Protein AF-A0A6I4TZA6-F1 (afdb_monomer)

Foldseek 3Di:
DPPPVVVVVVLVVLLVLLLVLLLCPPVDDPVSLVVNVCCVPPPDDPVSVVVQCPDPSNVVSVVVSCVVPVVVVDPVCVVVVVVVVVVVVVVVVVVVVVVD

Structure (mmCIF, N/CA/C/O backbone):
data_AF-A0A6I4TZA6-F1
#
_entry.id   AF-A0A6I4TZA6-F1
#
loop_
_atom_site.group_PDB
_atom_site.id
_atom_site.type_symbol
_atom_site.label_atom_id
_atom_site.label_alt_id
_atom_site.label_comp_id
_atom_site.label_asym_id
_atom_site.label_entity_id
_atom_site.label_seq_id
_atom_site.pdbx_PDB_ins_code
_atom_site.Cartn_x
_atom_site.Cartn_y
_atom_site.Cartn_z
_atom_site.occupancy
_atom_site.B_iso_or_equiv
_atom_site.auth_seq_id
_atom_site.auth_comp_id
_atom_site.auth_asym_id
_atom_site.auth_atom_id
_atom_site.pdbx_PDB_model_num
ATOM 1 N N . MET A 1 1 ? 20.531 19.032 14.538 1.00 41.00 1 MET A N 1
ATOM 2 C CA . MET A 1 1 ? 20.465 18.078 13.409 1.00 41.00 1 MET A CA 1
ATOM 3 C C . MET A 1 1 ? 19.693 16.836 13.869 1.00 41.00 1 MET A C 1
ATOM 5 O O . MET A 1 1 ? 20.323 15.921 14.368 1.00 41.00 1 MET A O 1
ATOM 9 N N . THR A 1 2 ? 18.352 16.822 13.801 1.00 47.59 2 THR A N 1
ATOM 10 C CA . THR A 1 2 ? 17.519 15.673 14.260 1.00 47.59 2 THR A CA 1
ATOM 11 C C . THR A 1 2 ? 16.223 15.448 13.455 1.00 47.59 2 THR A C 1
ATOM 13 O O . THR A 1 2 ? 15.463 14.548 13.781 1.00 47.59 2 THR A O 1
ATOM 16 N N . ASN A 1 3 ? 15.945 16.214 12.391 1.00 57.50 3 ASN A N 1
ATOM 17 C CA . ASN A 1 3 ? 14.623 16.178 11.737 1.00 57.50 3 ASN A CA 1
ATOM 18 C C . ASN A 1 3 ? 14.390 14.988 10.785 1.00 57.50 3 ASN A C 1
ATOM 20 O O . ASN A 1 3 ? 13.249 14.700 10.440 1.00 57.50 3 ASN A O 1
ATOM 24 N N . THR A 1 4 ? 15.445 14.309 10.334 1.00 58.47 4 THR A N 1
ATOM 25 C CA . THR A 1 4 ? 15.345 13.218 9.349 1.00 58.47 4 THR A CA 1
ATOM 26 C C . THR A 1 4 ? 14.983 11.868 9.965 1.00 58.47 4 THR A C 1
ATOM 28 O O . THR A 1 4 ? 14.275 11.100 9.323 1.00 58.47 4 THR A O 1
ATOM 31 N N . ALA A 1 5 ? 15.405 11.593 11.205 1.00 60.75 5 ALA A N 1
ATOM 32 C CA . ALA A 1 5 ? 15.043 10.358 11.910 1.00 60.75 5 ALA A CA 1
ATOM 33 C C . ALA A 1 5 ? 13.537 10.322 12.230 1.00 60.75 5 ALA A C 1
ATOM 35 O O . ALA A 1 5 ? 12.850 9.365 11.890 1.00 60.75 5 ALA A O 1
ATOM 36 N N . THR A 1 6 ? 12.993 11.432 12.739 1.00 69.75 6 THR A N 1
ATOM 37 C CA . THR A 1 6 ? 11.580 11.542 13.131 1.00 69.75 6 THR A CA 1
ATOM 38 C C . THR A 1 6 ? 10.606 11.284 11.978 1.00 69.75 6 THR A C 1
ATOM 40 O O . THR A 1 6 ? 9.568 10.664 12.183 1.00 69.75 6 THR A O 1
ATOM 43 N N . GLY A 1 7 ? 10.923 11.740 10.761 1.00 70.56 7 GLY A N 1
ATOM 44 C CA . GLY A 1 7 ? 10.044 11.558 9.601 1.00 70.56 7 GLY A CA 1
ATOM 45 C C . GLY A 1 7 ? 9.986 10.110 9.104 1.00 70.56 7 GLY A C 1
ATOM 46 O O . GLY A 1 7 ? 8.906 9.608 8.794 1.00 70.56 7 GLY A O 1
ATOM 47 N N . ALA A 1 8 ? 11.131 9.422 9.065 1.00 72.31 8 ALA A N 1
ATOM 48 C CA . ALA A 1 8 ? 11.194 8.012 8.679 1.00 72.31 8 ALA A CA 1
ATOM 49 C C . ALA A 1 8 ? 10.501 7.112 9.715 1.00 72.31 8 ALA A C 1
ATOM 51 O O . ALA A 1 8 ? 9.754 6.204 9.345 1.00 72.31 8 ALA A O 1
ATOM 52 N N . ASP A 1 9 ? 10.676 7.418 11.003 1.00 80.44 9 ASP A N 1
ATOM 53 C CA . ASP A 1 9 ? 10.014 6.699 12.091 1.00 80.44 9 ASP A CA 1
ATOM 54 C C . ASP A 1 9 ? 8.490 6.878 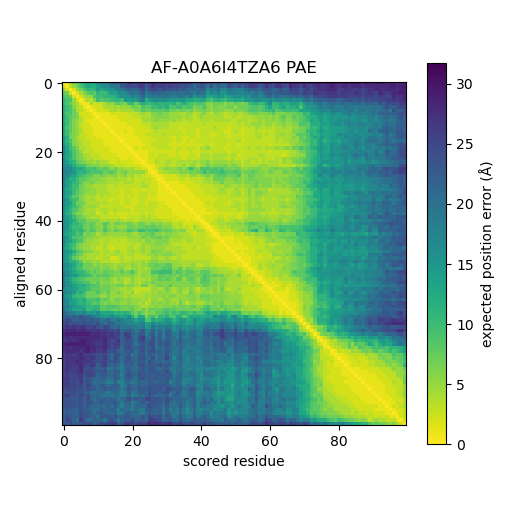12.036 1.00 80.44 9 ASP A C 1
ATOM 56 O O . ASP A 1 9 ? 7.745 5.910 12.182 1.00 80.44 9 ASP A O 1
ATOM 60 N N . GLN A 1 10 ? 8.003 8.088 11.746 1.00 82.00 10 GLN A N 1
ATOM 61 C CA . GLN A 1 10 ? 6.569 8.352 11.576 1.00 82.00 10 GLN A CA 1
ATOM 62 C C . GLN A 1 10 ? 5.963 7.587 10.394 1.00 82.00 10 GLN A C 1
ATOM 64 O O . GLN A 1 10 ? 4.879 7.017 10.530 1.00 82.00 10 GLN A O 1
ATOM 69 N N . ALA A 1 11 ? 6.660 7.532 9.255 1.00 78.25 11 ALA A N 1
ATOM 70 C CA . ALA A 1 11 ? 6.214 6.766 8.093 1.00 78.25 11 ALA A CA 1
ATOM 71 C C . ALA A 1 11 ? 6.129 5.261 8.404 1.00 78.25 11 ALA A C 1
ATOM 73 O O . ALA A 1 11 ? 5.137 4.612 8.066 1.00 78.25 11 ALA A O 1
ATOM 74 N N . LEU A 1 12 ? 7.119 4.721 9.125 1.00 83.44 12 LEU A N 1
ATOM 75 C CA . LEU A 1 12 ? 7.122 3.326 9.563 1.00 83.44 12 LEU A CA 1
ATOM 76 C C . LEU A 1 12 ? 5.959 3.022 10.517 1.00 83.44 12 LEU A C 1
ATOM 78 O O . LEU A 1 12 ? 5.246 2.041 10.315 1.00 83.44 12 LEU A O 1
ATOM 82 N N . GLN A 1 13 ? 5.733 3.867 11.527 1.00 85.81 13 GLN A N 1
ATOM 83 C CA . GLN A 1 13 ? 4.611 3.704 12.460 1.00 85.81 13 GLN A CA 1
ATOM 84 C C . GLN A 1 13 ? 3.266 3.740 11.732 1.00 85.81 13 GLN A C 1
ATOM 86 O O . GLN A 1 13 ? 2.386 2.919 11.998 1.00 85.81 13 GLN A O 1
ATOM 91 N N . ARG A 1 14 ? 3.121 4.650 10.762 1.00 85.38 14 ARG A N 1
ATOM 92 C CA . ARG A 1 14 ? 1.905 4.751 9.956 1.00 85.38 14 ARG A CA 1
ATOM 93 C C . ARG A 1 14 ? 1.674 3.495 9.115 1.00 85.38 14 ARG A C 1
ATOM 95 O O . ARG A 1 14 ? 0.550 3.003 9.062 1.00 85.38 14 ARG A O 1
ATOM 102 N N . ARG A 1 15 ? 2.732 2.943 8.515 1.00 84.44 15 ARG A N 1
ATOM 103 C CA . ARG A 1 15 ? 2.663 1.688 7.757 1.00 84.44 15 ARG A CA 1
ATOM 104 C C . ARG A 1 15 ? 2.247 0.511 8.640 1.00 84.44 15 ARG A C 1
ATOM 106 O O . ARG A 1 15 ? 1.326 -0.211 8.280 1.00 84.44 15 ARG A O 1
ATOM 113 N N . LEU A 1 16 ? 2.859 0.356 9.815 1.00 87.38 16 LEU A N 1
ATOM 114 C CA . LEU A 1 16 ? 2.521 -0.715 10.763 1.00 87.38 16 LEU A CA 1
ATOM 115 C C . LEU A 1 16 ? 1.062 -0.633 11.236 1.00 87.38 16 LEU A C 1
ATOM 117 O O . LEU A 1 16 ? 0.393 -1.657 11.359 1.00 87.38 16 LEU A O 1
ATOM 121 N N . GLN A 1 17 ? 0.545 0.580 11.449 1.00 85.62 17 GLN A N 1
ATOM 122 C CA . GLN A 1 17 ? -0.862 0.796 11.789 1.00 85.62 17 GLN A CA 1
ATOM 123 C C . GLN A 1 17 ? -1.795 0.310 10.669 1.00 85.62 17 GLN A C 1
ATOM 125 O O . GLN A 1 17 ? -2.787 -0.368 10.932 1.00 85.62 17 GLN A O 1
ATOM 130 N N . VAL A 1 18 ? -1.456 0.616 9.417 1.00 85.25 18 VAL A N 1
ATOM 131 C CA . VAL A 1 18 ? -2.210 0.188 8.229 1.00 85.25 18 VAL A CA 1
ATOM 132 C C . VAL A 1 18 ? -2.135 -1.324 8.028 1.00 85.25 18 VAL A C 1
ATOM 134 O O . VAL A 1 18 ? -3.155 -1.948 7.754 1.00 85.25 18 VAL A O 1
ATOM 137 N N . GLU A 1 19 ? -0.963 -1.933 8.212 1.00 84.94 19 GLU A N 1
ATOM 138 C CA . GLU A 1 19 ? -0.789 -3.391 8.168 1.00 84.94 19 GLU A CA 1
ATOM 139 C C . GLU A 1 19 ? -1.642 -4.091 9.239 1.00 84.94 19 GLU A C 1
ATOM 141 O O . GLU A 1 19 ? -2.284 -5.102 8.954 1.00 84.94 19 GLU A O 1
ATOM 146 N N . GLY A 1 20 ? -1.724 -3.515 10.444 1.00 85.88 20 GLY A N 1
ATOM 147 C CA . GLY A 1 20 ? -2.594 -3.990 11.520 1.00 85.88 20 GLY A CA 1
ATOM 148 C C . GLY A 1 20 ? -4.078 -3.969 11.147 1.00 85.88 20 GLY A C 1
ATOM 149 O O . GLY A 1 20 ? -4.775 -4.960 11.370 1.00 85.88 20 GLY A O 1
ATOM 150 N N . LEU A 1 21 ? -4.550 -2.884 10.525 1.00 87.00 21 LEU A N 1
ATOM 151 C CA . LEU A 1 21 ? -5.927 -2.778 10.027 1.00 87.00 21 LEU A CA 1
ATOM 152 C C . LEU A 1 21 ? -6.197 -3.761 8.879 1.00 87.00 21 LEU A C 1
ATOM 154 O O . LEU A 1 21 ? -7.236 -4.416 8.854 1.00 87.00 21 LEU A O 1
ATOM 158 N N . LEU A 1 22 ? -5.246 -3.920 7.956 1.00 81.94 22 LEU A N 1
ATOM 159 C CA . LEU A 1 22 ? -5.360 -4.874 6.851 1.00 81.94 22 LEU A CA 1
ATOM 160 C C . LEU A 1 22 ? -5.404 -6.321 7.338 1.00 81.94 22 LEU A C 1
ATOM 162 O O . LEU A 1 22 ? -6.177 -7.106 6.806 1.00 81.94 22 LEU A O 1
ATOM 166 N N . SER A 1 23 ? -4.633 -6.680 8.365 1.00 83.62 23 SER A N 1
ATOM 167 C CA . SER A 1 23 ? -4.655 -8.042 8.916 1.00 83.62 23 SER A CA 1
ATOM 168 C C . SER A 1 23 ? -6.007 -8.444 9.521 1.00 83.62 23 SER A C 1
ATOM 170 O O . SER A 1 23 ? -6.319 -9.630 9.601 1.00 83.62 23 SER A O 1
ATOM 172 N N . GLN A 1 24 ? -6.815 -7.458 9.920 1.00 83.31 24 GLN A N 1
ATOM 173 C CA . GLN A 1 24 ? -8.140 -7.652 10.511 1.00 83.31 24 GLN A CA 1
ATOM 174 C C . GLN A 1 24 ? -9.270 -7.479 9.491 1.00 83.31 24 GLN A C 1
ATOM 176 O O . GLN A 1 24 ? -10.417 -7.806 9.784 1.00 83.31 24 GLN A O 1
ATOM 181 N N . TYR A 1 25 ? -8.970 -6.996 8.284 1.00 73.06 25 TYR A N 1
ATOM 182 C CA . TYR A 1 25 ? -9.946 -6.857 7.210 1.00 73.06 25 TYR A CA 1
ATOM 183 C C . TYR A 1 25 ? -10.520 -8.232 6.805 1.00 73.06 25 TYR A C 1
ATOM 185 O O . TYR A 1 25 ? -9.751 -9.189 6.696 1.00 73.06 25 TYR A O 1
ATOM 193 N N . PRO A 1 26 ? -11.840 -8.366 6.556 1.00 71.44 26 PRO A N 1
ATOM 194 C CA . PRO A 1 26 ? -12.865 -7.317 6.494 1.00 71.44 26 PRO A CA 1
ATOM 195 C C . PRO A 1 26 ? -13.538 -6.990 7.838 1.00 71.44 26 PRO A C 1
ATOM 197 O O . PRO A 1 26 ? -14.477 -6.201 7.868 1.00 71.44 26 PRO A O 1
ATOM 200 N N . ALA A 1 27 ? -13.090 -7.570 8.952 1.00 81.69 27 ALA A N 1
ATOM 201 C CA . ALA A 1 27 ? -13.662 -7.364 10.283 1.00 81.69 27 ALA A CA 1
ATOM 202 C C . ALA A 1 27 ? -13.190 -6.050 10.945 1.00 81.69 27 ALA A C 1
ATOM 204 O O . ALA A 1 27 ? -12.823 -6.038 12.118 1.00 81.69 27 ALA A O 1
ATOM 205 N N . ILE A 1 28 ? -13.205 -4.946 10.192 1.00 82.81 28 ILE A N 1
ATOM 206 C CA . ILE A 1 28 ? -12.877 -3.592 10.664 1.00 82.81 28 ILE A CA 1
ATOM 207 C C . ILE A 1 28 ? -14.065 -2.644 10.450 1.00 82.81 28 ILE A C 1
ATOM 209 O O . ILE A 1 28 ? -14.933 -2.889 9.611 1.00 82.81 28 ILE A O 1
ATOM 213 N N . SER A 1 29 ? -14.113 -1.552 11.209 1.00 83.50 29 SER A N 1
ATOM 214 C CA . SER A 1 29 ? -15.169 -0.538 11.119 1.00 83.50 29 SER A CA 1
ATOM 215 C C . SER A 1 29 ? -15.126 0.268 9.811 1.00 83.50 29 SER A C 1
ATOM 217 O O . SER A 1 29 ? -14.141 0.272 9.059 1.00 83.50 29 SER A O 1
ATOM 219 N N . ALA A 1 30 ? -16.215 0.989 9.531 1.00 74.44 30 ALA A N 1
ATOM 220 C CA . ALA A 1 30 ? -16.301 1.873 8.371 1.00 74.44 30 ALA A CA 1
ATOM 221 C C . ALA A 1 30 ? -15.294 3.033 8.471 1.00 74.44 30 ALA A C 1
ATOM 223 O O . ALA A 1 30 ? -14.676 3.398 7.471 1.00 74.44 30 ALA A O 1
ATOM 224 N N . GLU A 1 31 ? -15.076 3.562 9.677 1.00 80.25 31 GLU A N 1
ATOM 225 C CA . GLU A 1 31 ? -14.077 4.593 9.955 1.00 80.25 31 GLU A CA 1
ATOM 226 C C . GLU A 1 31 ? -12.651 4.096 9.674 1.00 80.25 31 GLU A C 1
ATOM 228 O O . GLU A 1 31 ? -11.857 4.804 9.056 1.00 80.25 31 GLU A O 1
ATOM 233 N N . GLU A 1 32 ? -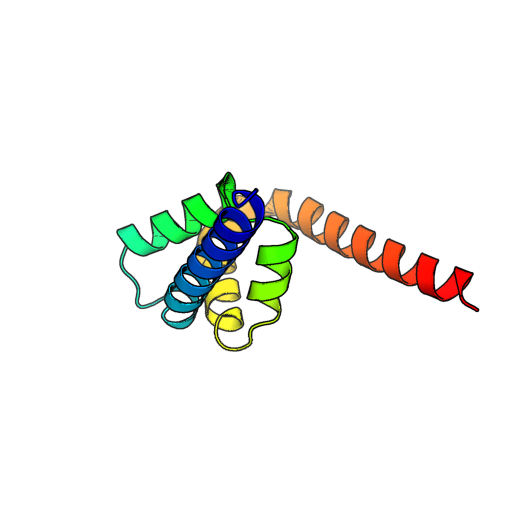12.315 2.870 10.077 1.00 82.06 32 GLU A N 1
ATOM 234 C CA . GLU A 1 32 ? -11.005 2.256 9.806 1.00 82.06 32 GLU A CA 1
ATOM 235 C C . GLU A 1 32 ? -10.811 1.947 8.317 1.00 82.06 32 GLU A C 1
ATOM 237 O O . GLU A 1 32 ? -9.724 2.130 7.765 1.00 82.06 32 GLU A O 1
ATOM 242 N N . THR A 1 33 ? -11.886 1.556 7.634 1.00 80.62 33 THR A N 1
ATOM 243 C CA . THR A 1 33 ? -11.884 1.364 6.180 1.00 80.62 33 THR A CA 1
ATOM 244 C C . THR A 1 33 ? -11.612 2.683 5.446 1.00 80.62 33 THR A C 1
ATOM 246 O O . THR A 1 33 ? -10.866 2.708 4.463 1.00 80.62 33 THR A O 1
ATOM 249 N N . ASP A 1 34 ? -12.166 3.804 5.919 1.00 79.25 34 ASP A N 1
ATOM 250 C CA . ASP A 1 34 ? -11.896 5.116 5.324 1.00 79.25 34 ASP A CA 1
ATOM 251 C C . ASP A 1 34 ? -10.471 5.608 5.620 1.00 79.25 34 ASP A C 1
ATOM 253 O O . ASP A 1 34 ? -9.820 6.196 4.754 1.00 79.25 34 ASP A O 1
ATOM 257 N N . GLN A 1 35 ? -9.916 5.267 6.787 1.00 81.81 35 GLN A N 1
ATOM 258 C CA . GLN A 1 35 ? -8.499 5.507 7.082 1.00 81.81 35 GLN A CA 1
ATOM 259 C C . GLN A 1 35 ? -7.574 4.757 6.117 1.00 81.81 35 GLN A C 1
ATOM 261 O O . GLN A 1 35 ? -6.627 5.357 5.604 1.00 81.81 35 GLN A O 1
ATOM 266 N N . LEU A 1 36 ? -7.866 3.486 5.811 1.00 80.69 36 LEU A N 1
ATOM 267 C CA . LEU A 1 36 ? -7.135 2.730 4.787 1.00 80.69 36 LEU A CA 1
ATOM 268 C C . LEU A 1 36 ? -7.225 3.421 3.420 1.00 80.69 36 LEU A C 1
ATOM 270 O O . LEU A 1 36 ? -6.212 3.594 2.739 1.00 80.69 36 LEU A O 1
ATOM 274 N N . ARG A 1 37 ? -8.421 3.882 3.029 1.00 80.12 37 ARG A N 1
ATOM 275 C CA . ARG A 1 37 ? -8.636 4.605 1.766 1.00 80.12 37 ARG A CA 1
ATOM 276 C C . ARG A 1 37 ? -7.810 5.889 1.691 1.00 80.12 37 ARG A C 1
ATOM 278 O O . ARG A 1 37 ? -7.175 6.146 0.667 1.00 80.12 37 ARG A O 1
ATOM 285 N N . ILE A 1 38 ? -7.835 6.708 2.741 1.00 81.12 38 ILE A N 1
ATOM 286 C CA . ILE A 1 38 ? -7.082 7.967 2.801 1.00 81.12 38 ILE A CA 1
ATOM 287 C C . ILE A 1 38 ? -5.585 7.680 2.722 1.00 81.12 38 ILE A C 1
ATOM 289 O O . ILE A 1 38 ? -4.898 8.315 1.919 1.00 81.12 38 ILE A O 1
ATOM 293 N N . TYR A 1 39 ? -5.109 6.684 3.472 1.00 80.62 39 TYR A N 1
ATOM 294 C CA . TYR A 1 39 ? -3.708 6.293 3.470 1.00 80.62 39 TYR A CA 1
ATOM 295 C C . TYR A 1 39 ? -3.241 5.892 2.068 1.00 80.62 39 TYR A C 1
ATOM 297 O O . TYR A 1 39 ? -2.333 6.518 1.525 1.00 80.62 39 TYR A O 1
ATOM 305 N N . PHE A 1 40 ? -3.919 4.941 1.418 1.00 75.56 40 PHE A N 1
ATOM 306 C CA . PHE A 1 40 ? -3.543 4.491 0.074 1.00 75.56 40 PHE A CA 1
ATOM 307 C C . PHE A 1 40 ? -3.662 5.576 -1.004 1.00 75.56 40 PHE A C 1
ATOM 309 O O . PHE A 1 40 ? -2.974 5.501 -2.019 1.00 75.56 40 PHE A O 1
ATOM 316 N N . ARG A 1 41 ? -4.518 6.585 -0.806 1.00 76.75 41 ARG A N 1
ATOM 317 C CA . ARG A 1 41 ? -4.729 7.660 -1.785 1.00 76.75 41 ARG A CA 1
ATOM 318 C C . ARG A 1 41 ? -3.785 8.850 -1.611 1.00 76.75 41 ARG A C 1
ATOM 320 O O . ARG A 1 41 ? -3.488 9.516 -2.600 1.00 76.75 41 ARG A O 1
ATOM 327 N N . LYS A 1 42 ? -3.407 9.191 -0.378 1.00 74.31 42 LYS A N 1
ATOM 328 C CA . LYS A 1 42 ? -2.727 10.460 -0.062 1.00 74.31 42 LYS A CA 1
ATOM 329 C C . LYS A 1 42 ? -1.386 10.306 0.649 1.00 74.31 42 LYS A C 1
ATOM 331 O O . LYS A 1 42 ? -0.580 11.225 0.558 1.00 74.31 42 LYS A O 1
ATOM 336 N N . GLU A 1 43 ? -1.163 9.208 1.364 1.00 72.88 43 GLU A N 1
ATOM 337 C CA . GLU A 1 43 ? -0.019 9.063 2.278 1.00 72.88 43 GLU A CA 1
ATOM 338 C C . GLU A 1 43 ? 0.935 7.935 1.865 1.00 72.88 43 GLU A C 1
ATOM 340 O O . GLU A 1 43 ? 2.130 8.020 2.136 1.00 72.88 43 GLU A O 1
ATOM 345 N N . ALA A 1 44 ? 0.434 6.888 1.206 1.00 74.56 44 ALA A N 1
ATOM 346 C CA . ALA A 1 44 ? 1.220 5.712 0.867 1.00 74.56 44 ALA A CA 1
ATOM 347 C C . ALA A 1 44 ? 2.235 6.012 -0.242 1.00 74.56 44 ALA A C 1
ATOM 349 O O . ALA A 1 44 ? 1.872 6.361 -1.370 1.00 74.56 44 ALA A O 1
ATOM 350 N N . SER A 1 45 ? 3.518 5.813 0.061 1.00 71.00 45 SER A N 1
ATOM 351 C CA . SER A 1 45 ? 4.561 5.807 -0.961 1.00 71.00 45 SER A CA 1
ATOM 352 C C . SER A 1 45 ? 4.584 4.468 -1.709 1.00 71.00 45 SER A C 1
ATOM 354 O O . SER A 1 45 ? 4.144 3.437 -1.196 1.00 71.00 45 SER A O 1
ATOM 356 N N . ALA A 1 46 ? 5.156 4.446 -2.918 1.00 71.75 46 ALA A N 1
ATOM 357 C CA . ALA A 1 46 ? 5.345 3.202 -3.674 1.00 71.75 46 ALA A CA 1
ATOM 358 C C . ALA A 1 46 ? 6.160 2.153 -2.888 1.00 71.75 46 ALA A C 1
ATOM 360 O O . ALA A 1 46 ? 5.915 0.953 -3.014 1.00 71.75 46 ALA A O 1
ATOM 361 N N . LEU A 1 47 ? 7.091 2.609 -2.043 1.00 73.44 47 LEU A N 1
ATOM 362 C CA . LEU A 1 47 ? 7.879 1.752 -1.162 1.00 73.44 47 LEU A CA 1
ATOM 363 C C . LEU A 1 47 ? 7.018 1.137 -0.049 1.00 73.44 47 LEU A C 1
ATOM 365 O O . LEU A 1 47 ? 7.133 -0.056 0.222 1.00 73.44 47 LEU A O 1
ATOM 369 N N . ASP A 1 48 ? 6.131 1.915 0.570 1.00 75.25 48 ASP A N 1
ATOM 370 C CA . ASP A 1 48 ? 5.224 1.406 1.606 1.00 75.25 48 ASP A CA 1
ATOM 371 C C . ASP A 1 48 ? 4.248 0.380 1.041 1.00 75.25 48 ASP A C 1
ATOM 373 O O . ASP A 1 48 ? 4.035 -0.660 1.656 1.00 75.25 48 ASP A O 1
ATOM 377 N N . ILE A 1 49 ? 3.730 0.618 -0.166 1.00 74.25 49 ILE A N 1
ATOM 378 C CA . ILE A 1 49 ? 2.867 -0.338 -0.870 1.00 74.25 49 ILE A CA 1
ATOM 379 C C . ILE A 1 49 ? 3.620 -1.646 -1.142 1.00 74.25 49 ILE A C 1
ATOM 381 O O . ILE A 1 49 ? 3.069 -2.720 -0.913 1.00 74.25 49 ILE A O 1
ATOM 385 N N . GLY A 1 50 ? 4.878 -1.570 -1.588 1.00 73.81 50 GLY A N 1
ATOM 386 C CA . GLY A 1 50 ? 5.719 -2.751 -1.796 1.00 73.81 50 GLY A CA 1
ATOM 387 C C . GLY A 1 50 ? 5.968 -3.537 -0.505 1.00 73.81 50 GLY A C 1
ATOM 388 O O . GLY A 1 50 ? 5.874 -4.765 -0.501 1.00 73.81 50 GLY A O 1
ATOM 389 N N . ASN A 1 51 ? 6.212 -2.834 0.603 1.00 76.00 51 ASN A N 1
ATOM 390 C CA . ASN A 1 51 ? 6.412 -3.451 1.915 1.00 76.00 51 ASN A CA 1
ATOM 391 C C . ASN A 1 51 ? 5.129 -4.113 2.444 1.00 76.00 51 ASN A C 1
ATOM 393 O O . ASN A 1 51 ? 5.177 -5.259 2.882 1.00 76.00 51 ASN A O 1
ATOM 397 N N . ILE A 1 52 ? 3.977 -3.443 2.326 1.00 77.19 52 ILE A N 1
ATOM 398 C CA . ILE A 1 52 ? 2.666 -3.986 2.718 1.00 77.19 52 ILE A CA 1
ATOM 399 C C . ILE A 1 52 ? 2.314 -5.216 1.873 1.00 77.19 52 ILE A C 1
ATOM 401 O O . ILE A 1 52 ? 1.864 -6.225 2.408 1.00 77.19 52 ILE A O 1
ATOM 405 N N . ALA A 1 53 ? 2.543 -5.160 0.557 1.00 72.12 53 ALA A N 1
ATOM 406 C CA . ALA A 1 53 ? 2.264 -6.272 -0.351 1.00 72.12 53 ALA A CA 1
ATOM 407 C C . ALA A 1 53 ? 3.161 -7.495 -0.097 1.00 72.12 53 ALA A C 1
ATOM 409 O O . ALA A 1 53 ? 2.756 -8.617 -0.398 1.00 72.12 53 ALA A O 1
ATOM 410 N N . SER A 1 54 ? 4.357 -7.273 0.457 1.00 71.81 54 SER A N 1
ATOM 411 C CA . SER A 1 54 ? 5.300 -8.331 0.838 1.00 71.81 54 SER A CA 1
ATOM 412 C C . SER A 1 54 ? 5.006 -8.926 2.221 1.00 71.81 54 SER A C 1
ATOM 414 O O . SER A 1 54 ? 5.541 -9.981 2.550 1.00 71.81 54 SER A O 1
ATOM 416 N N . ASN A 1 55 ? 4.170 -8.276 3.040 1.00 76.38 55 ASN A N 1
ATOM 417 C CA . ASN A 1 55 ? 3.777 -8.783 4.351 1.00 76.38 55 ASN A CA 1
ATOM 418 C C . ASN A 1 55 ? 2.601 -9.768 4.217 1.00 76.38 55 ASN A C 1
ATOM 420 O O . ASN A 1 55 ? 1.462 -9.364 3.980 1.00 76.38 55 ASN A O 1
ATOM 424 N N . GLU A 1 56 ? 2.863 -11.059 4.438 1.00 73.69 56 GLU A N 1
ATOM 425 C CA . GLU A 1 56 ? 1.876 -12.146 4.328 1.00 73.69 56 GLU A CA 1
ATOM 426 C C . GLU A 1 56 ? 0.627 -11.941 5.208 1.00 73.69 56 GLU A C 1
ATOM 428 O O . GLU A 1 56 ? -0.480 -12.321 4.816 1.00 73.69 56 GLU A O 1
ATOM 433 N N . ALA A 1 57 ? 0.776 -11.306 6.379 1.00 73.81 57 ALA A N 1
ATOM 434 C CA . ALA A 1 57 ? -0.331 -11.050 7.303 1.00 73.81 57 ALA A CA 1
ATOM 435 C C . ALA A 1 57 ? -1.286 -9.960 6.790 1.00 73.81 57 ALA A C 1
ATOM 437 O O . ALA A 1 57 ? -2.494 -10.044 7.005 1.00 73.81 57 ALA A O 1
ATOM 438 N N . ALA A 1 58 ? -0.759 -8.961 6.076 1.00 74.25 58 ALA A N 1
ATOM 439 C CA . ALA A 1 58 ? -1.542 -7.879 5.480 1.00 74.25 58 ALA A CA 1
ATOM 440 C C . ALA A 1 58 ? -1.993 -8.200 4.043 1.00 74.25 58 ALA A C 1
ATOM 442 O O . ALA A 1 58 ? -2.960 -7.616 3.555 1.00 74.25 58 ALA A O 1
ATOM 443 N N . GLN A 1 59 ? -1.333 -9.146 3.367 1.00 72.62 59 GLN A N 1
ATOM 444 C CA . GLN A 1 59 ? -1.558 -9.478 1.959 1.00 72.62 59 GLN A CA 1
ATOM 445 C C . GLN A 1 59 ? -3.001 -9.915 1.670 1.00 72.62 59 GLN A C 1
ATOM 447 O O . GLN A 1 59 ? -3.593 -9.455 0.692 1.00 72.62 59 GLN A O 1
ATOM 452 N N . ARG A 1 60 ? -3.588 -10.779 2.513 1.00 72.81 60 ARG A N 1
ATOM 453 C CA . ARG A 1 60 ? -4.966 -11.271 2.315 1.00 72.81 60 ARG A CA 1
ATOM 454 C C . ARG A 1 60 ? -5.996 -10.149 2.433 1.00 72.81 60 ARG A C 1
ATOM 456 O O . ARG A 1 60 ? -6.832 -9.996 1.545 1.00 72.81 60 ARG A O 1
ATOM 463 N N . GLY A 1 61 ? -5.891 -9.336 3.483 1.00 71.44 61 GLY A N 1
ATOM 464 C CA . GLY A 1 61 ? -6.775 -8.192 3.686 1.00 71.44 61 GLY A CA 1
ATOM 465 C C . GLY A 1 61 ? -6.571 -7.096 2.646 1.00 71.44 61 GLY A C 1
ATOM 466 O O . GLY A 1 61 ?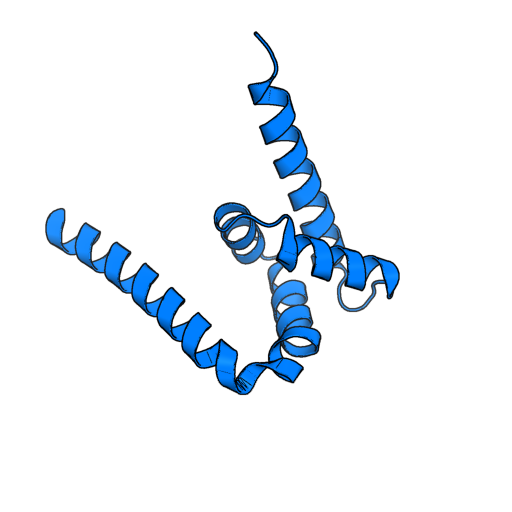 -7.538 -6.497 2.197 1.00 71.44 61 GLY A O 1
ATOM 467 N N . TYR A 1 62 ? -5.340 -6.890 2.167 1.00 69.69 62 TYR A N 1
ATOM 468 C CA . TYR A 1 62 ? -5.052 -5.982 1.056 1.00 69.69 62 TYR A CA 1
ATOM 469 C C . TYR A 1 62 ? -5.706 -6.438 -0.254 1.00 69.69 62 TYR A C 1
ATOM 471 O O . TYR A 1 62 ? -6.297 -5.620 -0.959 1.00 69.69 62 TYR A O 1
ATOM 479 N N . GLN A 1 63 ? -5.642 -7.732 -0.582 1.00 69.25 63 GLN A N 1
ATOM 480 C CA . GLN A 1 63 ? -6.298 -8.281 -1.773 1.00 69.25 63 GLN A CA 1
ATOM 481 C C . GLN A 1 63 ? -7.823 -8.162 -1.691 1.00 69.25 63 GLN A C 1
ATOM 483 O O . GLN A 1 63 ? -8.447 -7.753 -2.667 1.00 69.25 63 GLN A O 1
ATOM 488 N N . GLN A 1 64 ? -8.413 -8.454 -0.529 1.00 70.38 64 GLN A N 1
ATOM 489 C CA . GLN A 1 64 ? -9.854 -8.300 -0.309 1.00 70.38 64 GLN A CA 1
ATOM 490 C C . GLN A 1 64 ? -10.289 -6.832 -0.325 1.00 70.38 64 GLN A C 1
ATOM 492 O O . GLN A 1 64 ? -11.213 -6.486 -1.048 1.00 70.38 64 GLN A O 1
ATOM 497 N N . PHE A 1 65 ? -9.571 -5.938 0.359 1.00 70.12 65 PHE A N 1
ATOM 498 C CA . PHE A 1 65 ? -9.837 -4.498 0.322 1.00 70.12 65 PHE A CA 1
ATOM 499 C C . PHE A 1 65 ? -9.762 -3.949 -1.109 1.00 70.12 65 PHE A C 1
ATOM 501 O O . PHE A 1 65 ? -10.611 -3.158 -1.521 1.00 70.12 65 PHE A O 1
ATOM 508 N N . ARG A 1 66 ? -8.786 -4.405 -1.906 1.00 67.56 66 ARG A N 1
ATOM 509 C CA . ARG A 1 66 ? -8.717 -4.080 -3.336 1.00 67.56 66 ARG A CA 1
ATOM 510 C C . ARG A 1 66 ? -9.923 -4.607 -4.112 1.00 67.56 66 ARG A C 1
ATOM 512 O O . ARG A 1 66 ? -10.524 -3.835 -4.852 1.00 67.56 66 ARG A O 1
ATOM 519 N N . ALA A 1 67 ? -10.305 -5.864 -3.934 1.00 66.31 67 ALA A N 1
ATOM 520 C CA . ALA A 1 67 ? -11.467 -6.429 -4.620 1.00 66.31 67 ALA A CA 1
ATOM 521 C C . ALA A 1 67 ? -12.779 -5.711 -4.235 1.00 66.31 67 ALA A C 1
ATOM 523 O O . ALA A 1 67 ? -13.616 -5.415 -5.085 1.00 66.31 67 ALA A O 1
ATOM 524 N N . ASP A 1 68 ? -12.940 -5.346 -2.964 1.00 64.69 68 ASP A N 1
ATOM 525 C CA . ASP A 1 68 ? -14.181 -4.761 -2.455 1.00 64.69 68 ASP A CA 1
ATOM 526 C C . ASP A 1 68 ? -14.321 -3.266 -2.783 1.00 64.69 68 ASP A C 1
ATOM 528 O O . ASP A 1 68 ? -15.429 -2.779 -3.039 1.00 64.69 68 ASP A O 1
ATOM 532 N N . HIS A 1 69 ? -13.204 -2.528 -2.789 1.00 62.56 69 HIS A N 1
ATOM 533 C CA . HIS A 1 69 ? -13.203 -1.064 -2.888 1.00 62.56 69 HIS A CA 1
ATOM 534 C C . HIS A 1 69 ? -12.536 -0.503 -4.149 1.00 62.56 69 HIS A C 1
ATOM 536 O O . HIS A 1 69 ? -12.885 0.605 -4.559 1.00 62.56 69 HIS A O 1
ATOM 542 N N . VAL A 1 70 ? -11.606 -1.231 -4.775 1.00 53.12 70 VAL A N 1
ATOM 543 C CA . VAL A 1 70 ? -10.901 -0.796 -5.995 1.00 53.12 70 VAL A CA 1
ATOM 544 C C . VAL A 1 70 ? -11.553 -1.389 -7.251 1.00 53.12 70 VAL A C 1
ATOM 546 O O . VAL A 1 70 ? -11.762 -0.656 -8.216 1.00 53.12 70 VAL A O 1
ATOM 549 N N . ASP A 1 71 ? -11.991 -2.654 -7.238 1.00 51.47 71 ASP A N 1
ATOM 550 C CA . ASP A 1 71 ? -12.575 -3.289 -8.437 1.00 51.47 71 ASP A CA 1
ATOM 551 C C . ASP A 1 71 ? -13.974 -2.769 -8.813 1.00 51.47 71 ASP A C 1
ATOM 553 O O . ASP A 1 71 ? -14.340 -2.800 -9.989 1.00 51.47 71 ASP A O 1
ATOM 557 N N . LYS A 1 72 ? -14.732 -2.157 -7.891 1.00 51.53 72 LYS A N 1
ATOM 558 C CA . LYS A 1 72 ? -15.973 -1.434 -8.254 1.00 51.53 72 LYS A CA 1
ATOM 559 C C . LYS A 1 72 ? -15.727 -0.185 -9.114 1.00 51.53 72 LYS A C 1
ATOM 561 O O . LYS A 1 72 ? -16.659 0.315 -9.736 1.00 51.53 72 LYS A O 1
ATOM 566 N N . ILE A 1 73 ? -14.484 0.294 -9.187 1.00 49.41 73 ILE A N 1
ATOM 567 C CA . ILE A 1 73 ? -14.043 1.401 -10.053 1.00 49.41 73 ILE A CA 1
ATOM 568 C C . ILE A 1 73 ? -13.228 0.852 -11.264 1.00 49.41 73 ILE A C 1
ATOM 570 O O . ILE A 1 73 ? -12.824 1.594 -12.158 1.00 49.41 73 ILE A O 1
ATOM 574 N N . GLY A 1 74 ? -13.028 -0.472 -11.353 1.00 48.16 74 GLY A N 1
ATOM 575 C CA . GLY A 1 74 ? -11.776 -1.082 -11.818 1.00 48.16 74 GLY A CA 1
ATOM 576 C C . GLY A 1 74 ? -11.584 -1.460 -13.292 1.00 48.16 74 GLY A C 1
ATOM 577 O O . GLY A 1 74 ? -10.477 -1.856 -13.639 1.00 48.16 74 GLY A O 1
ATOM 578 N N . LEU A 1 75 ? -12.543 -1.333 -14.214 1.00 48.06 75 LEU A N 1
ATOM 579 C CA . LEU A 1 75 ? -12.273 -1.764 -15.607 1.00 48.06 75 LEU A CA 1
ATOM 580 C C . LEU A 1 75 ? -11.203 -0.911 -16.319 1.00 48.06 75 LEU A C 1
ATOM 582 O O . LEU A 1 75 ? -10.483 -1.413 -17.180 1.00 48.06 75 LEU A O 1
ATOM 586 N N . ARG A 1 76 ? -11.065 0.368 -15.952 1.00 48.75 76 ARG A N 1
ATOM 587 C CA . ARG A 1 76 ? -10.091 1.285 -16.570 1.00 48.75 76 ARG A CA 1
ATOM 588 C C . ARG A 1 76 ? -8.723 1.259 -15.882 1.00 48.75 76 ARG A C 1
ATOM 590 O O . ARG A 1 76 ? -7.702 1.379 -16.555 1.00 48.75 76 ARG A O 1
ATOM 597 N N . ASP A 1 77 ? -8.703 1.048 -14.569 1.00 50.03 77 ASP A N 1
ATOM 598 C CA . ASP A 1 77 ? -7.477 1.086 -13.765 1.00 50.03 77 ASP A CA 1
ATOM 599 C C . ASP A 1 77 ? -6.694 -0.232 -13.791 1.00 50.03 77 ASP A C 1
ATOM 601 O O . ASP A 1 77 ? -5.475 -0.209 -13.626 1.00 50.03 77 ASP A O 1
ATOM 605 N N . ILE A 1 78 ? -7.333 -1.368 -14.107 1.00 52.78 78 ILE A N 1
ATOM 606 C CA . ILE A 1 78 ? -6.630 -2.640 -14.359 1.00 52.78 78 ILE A CA 1
ATOM 607 C C . ILE A 1 78 ? -5.613 -2.490 -15.500 1.00 52.78 78 ILE A C 1
ATOM 609 O O . ILE A 1 78 ? -4.495 -2.989 -15.391 1.00 52.78 78 ILE A O 1
ATOM 613 N N . GLY A 1 79 ? -5.948 -1.746 -16.560 1.00 52.06 79 GLY A N 1
ATOM 614 C CA . GLY A 1 79 ? -5.018 -1.484 -17.663 1.00 52.06 79 GLY A CA 1
ATOM 615 C C . GLY A 1 79 ? -3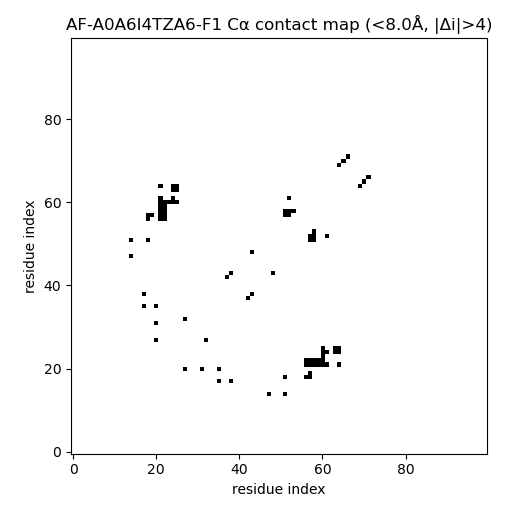.780 -0.694 -17.224 1.00 52.06 79 GLY A C 1
ATOM 616 O O . GLY A 1 79 ? -2.665 -1.005 -17.640 1.00 52.06 79 GLY A O 1
ATOM 617 N N . ILE A 1 80 ? -3.955 0.282 -16.330 1.00 56.91 80 ILE A N 1
ATOM 618 C CA . ILE A 1 80 ? -2.857 1.097 -15.791 1.00 56.91 80 ILE A CA 1
ATOM 619 C C . ILE A 1 80 ? -2.021 0.282 -14.799 1.00 56.91 80 ILE A C 1
ATOM 621 O O . ILE A 1 80 ? -0.795 0.321 -14.856 1.00 56.91 80 ILE A O 1
ATOM 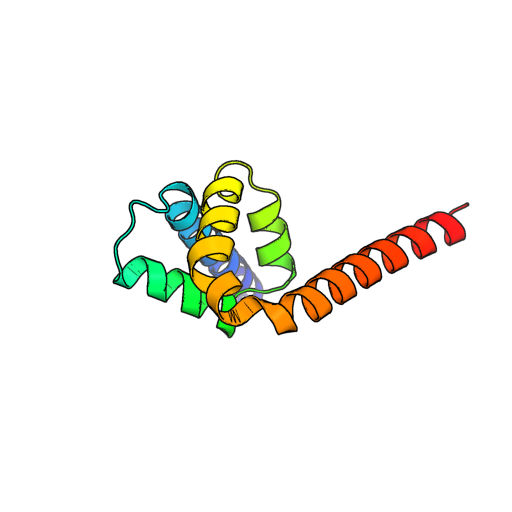625 N N . ALA A 1 81 ? -2.660 -0.499 -13.927 1.00 54.31 81 ALA A N 1
ATOM 626 C CA . ALA A 1 81 ? -1.981 -1.342 -12.949 1.00 54.31 81 ALA A CA 1
ATOM 627 C C . ALA A 1 81 ? -1.162 -2.458 -13.615 1.00 54.31 81 ALA A C 1
ATOM 629 O O . ALA A 1 81 ? -0.008 -2.666 -13.244 1.00 54.31 81 ALA A O 1
ATOM 630 N N . ILE A 1 82 ? -1.715 -3.134 -14.630 1.00 60.06 82 ILE A N 1
ATOM 631 C CA . ILE A 1 82 ? -0.975 -4.111 -15.443 1.00 60.06 82 ILE A CA 1
ATOM 632 C C . ILE A 1 82 ? 0.159 -3.415 -16.198 1.00 60.06 82 ILE A C 1
ATOM 634 O O . ILE A 1 82 ? 1.274 -3.932 -16.228 1.00 60.06 82 ILE A O 1
ATOM 638 N N . GLY A 1 83 ? -0.091 -2.226 -16.755 1.00 63.50 83 GLY A N 1
ATOM 639 C CA . GLY A 1 83 ? 0.931 -1.427 -17.429 1.00 63.50 83 GLY A CA 1
ATOM 640 C C . GLY A 1 83 ? 2.106 -1.078 -16.515 1.00 63.50 83 GLY A C 1
ATOM 641 O O . GLY A 1 83 ? 3.255 -1.289 -16.892 1.00 63.50 83 GLY A O 1
ATOM 642 N N . LEU A 1 84 ? 1.839 -0.614 -15.292 1.00 67.31 84 LEU A N 1
ATOM 643 C CA . LEU A 1 84 ? 2.872 -0.310 -14.299 1.00 67.31 84 LEU A CA 1
ATOM 644 C C . LEU A 1 84 ? 3.614 -1.567 -13.840 1.00 67.31 84 LEU A C 1
ATOM 646 O O . LEU A 1 84 ? 4.840 -1.543 -13.746 1.00 67.31 84 LEU A O 1
ATOM 650 N N . LEU A 1 85 ? 2.901 -2.672 -13.610 1.00 67.50 85 LEU A N 1
ATOM 651 C CA . LEU A 1 85 ? 3.518 -3.947 -13.244 1.00 67.50 85 LEU A CA 1
ATOM 652 C C . LEU A 1 85 ? 4.466 -4.445 -14.349 1.00 67.50 85 LEU A C 1
ATOM 654 O O . LEU A 1 85 ? 5.584 -4.869 -14.062 1.00 67.50 85 LEU A O 1
ATOM 658 N N . ALA A 1 86 ? 4.053 -4.331 -15.615 1.00 63.31 86 ALA A N 1
ATOM 659 C CA . ALA A 1 86 ?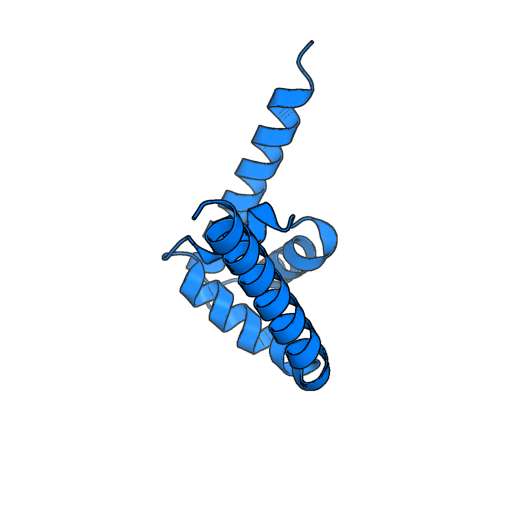 4.877 -4.667 -16.772 1.00 63.31 86 ALA A CA 1
ATOM 660 C C . ALA A 1 86 ? 6.097 -3.741 -16.905 1.00 63.31 86 ALA A C 1
ATOM 662 O O . ALA A 1 86 ? 7.181 -4.203 -17.254 1.00 63.31 86 ALA A O 1
ATOM 663 N N . LEU A 1 87 ? 5.952 -2.454 -16.577 1.00 73.69 87 LEU A N 1
ATOM 664 C CA . LEU A 1 87 ? 7.044 -1.477 -16.595 1.00 73.69 87 LEU A CA 1
ATOM 665 C C . LEU A 1 87 ? 8.103 -1.793 -15.527 1.00 73.69 87 LEU A C 1
ATOM 667 O O . LEU A 1 87 ? 9.299 -1.771 -15.812 1.00 73.69 87 LEU A O 1
ATOM 671 N N . VAL A 1 88 ? 7.669 -2.161 -14.319 1.00 74.62 88 VAL A N 1
ATOM 672 C CA . VAL A 1 88 ? 8.564 -2.607 -13.239 1.00 74.62 88 VAL A CA 1
ATOM 673 C C . VAL A 1 88 ? 9.271 -3.909 -13.624 1.00 74.62 88 VAL A C 1
ATOM 675 O O . VAL A 1 88 ? 10.489 -4.008 -13.484 1.00 74.62 88 VAL A O 1
ATOM 678 N N . ALA A 1 89 ? 8.543 -4.884 -14.173 1.00 69.50 89 ALA A N 1
ATOM 679 C CA . ALA A 1 89 ? 9.134 -6.130 -14.657 1.00 69.50 89 ALA A CA 1
ATOM 680 C C . ALA A 1 89 ? 10.161 -5.887 -15.781 1.00 69.50 89 ALA A C 1
ATOM 68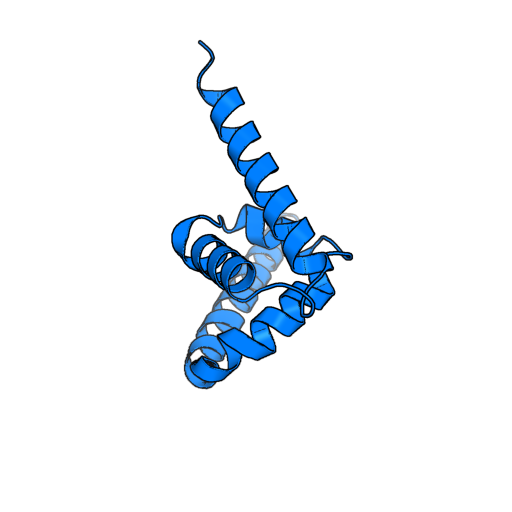2 O O . ALA A 1 89 ? 11.232 -6.497 -15.782 1.00 69.50 89 ALA A O 1
ATOM 683 N N . ALA A 1 90 ? 9.880 -4.958 -16.700 1.00 66.50 90 ALA A N 1
ATOM 684 C CA . ALA A 1 90 ? 10.802 -4.566 -17.762 1.00 66.50 90 ALA A CA 1
ATOM 685 C C . ALA A 1 90 ? 12.067 -3.889 -17.212 1.00 66.50 90 ALA A C 1
ATOM 687 O O . ALA A 1 90 ? 13.168 -4.207 -17.659 1.00 66.50 90 ALA A O 1
ATOM 688 N N . ALA A 1 91 ? 11.941 -3.012 -16.212 1.00 74.06 91 ALA A N 1
ATOM 689 C CA . ALA A 1 91 ? 13.092 -2.384 -15.565 1.00 74.06 91 ALA A CA 1
ATOM 690 C C . ALA A 1 91 ? 14.014 -3.426 -14.906 1.00 74.06 91 ALA A C 1
ATOM 692 O O . ALA A 1 91 ? 15.232 -3.375 -15.077 1.00 74.06 91 ALA A O 1
ATOM 693 N N . ILE A 1 92 ? 13.435 -4.417 -14.223 1.00 82.00 92 ILE A N 1
ATOM 694 C CA . ILE A 1 92 ? 14.183 -5.537 -13.636 1.00 82.00 92 ILE A CA 1
ATOM 695 C C . ILE A 1 92 ? 14.881 -6.357 -14.732 1.00 82.00 92 ILE A C 1
ATOM 697 O O . ILE A 1 92 ? 16.065 -6.669 -14.607 1.00 82.00 92 ILE A O 1
ATOM 701 N N . ALA A 1 93 ? 14.188 -6.666 -15.832 1.00 73.12 93 ALA A N 1
ATOM 702 C CA . ALA A 1 93 ? 14.764 -7.411 -16.951 1.00 73.12 93 ALA A CA 1
ATOM 703 C C . ALA A 1 93 ? 15.955 -6.679 -17.598 1.00 73.12 93 ALA A C 1
ATOM 705 O O . ALA A 1 93 ? 16.969 -7.307 -17.896 1.00 73.12 93 ALA A O 1
ATOM 706 N N . VAL A 1 94 ? 15.872 -5.354 -17.763 1.00 80.56 94 VAL A N 1
ATOM 707 C CA . VAL A 1 94 ? 16.975 -4.528 -18.289 1.00 80.56 94 VAL A CA 1
ATOM 708 C C . VAL A 1 94 ? 18.202 -4.595 -17.380 1.00 80.56 94 VAL A C 1
ATOM 710 O O . VAL A 1 94 ? 19.312 -4.783 -17.871 1.00 80.56 94 VAL A O 1
ATOM 713 N N . ILE A 1 95 ? 18.015 -4.504 -16.060 1.00 82.50 95 ILE A N 1
ATOM 714 C CA . ILE A 1 95 ? 19.116 -4.619 -15.091 1.00 82.50 95 ILE A CA 1
ATOM 715 C C . ILE A 1 95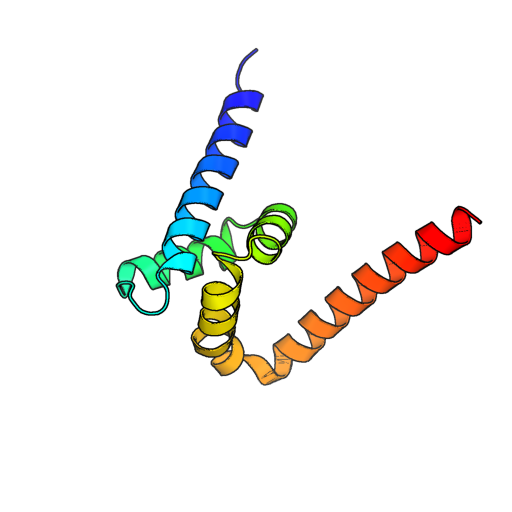 ? 19.798 -5.988 -15.204 1.00 82.50 95 ILE A C 1
ATOM 717 O O . ILE A 1 95 ? 21.026 -6.058 -15.216 1.00 82.50 95 ILE A O 1
ATOM 721 N N . ILE A 1 96 ? 19.020 -7.067 -15.340 1.00 85.81 96 ILE A N 1
ATOM 722 C CA . ILE A 1 96 ? 19.547 -8.433 -15.497 1.00 85.81 96 ILE A CA 1
ATOM 723 C C . ILE A 1 96 ? 20.359 -8.577 -16.790 1.00 85.81 96 ILE A C 1
ATOM 725 O O . ILE A 1 96 ? 21.391 -9.239 -16.788 1.00 85.81 96 ILE A O 1
ATOM 729 N N . VAL A 1 97 ? 19.914 -7.971 -17.894 1.00 82.06 97 VAL A N 1
ATOM 730 C CA . VAL A 1 97 ? 20.631 -8.023 -19.179 1.00 82.06 97 VAL A CA 1
ATOM 731 C C . VAL A 1 97 ? 21.930 -7.219 -19.137 1.00 82.06 97 VAL A C 1
ATOM 733 O O . VAL A 1 97 ? 22.928 -7.668 -19.683 1.00 82.06 97 VAL A O 1
ATOM 736 N N . LEU A 1 98 ? 21.939 -6.058 -18.476 1.00 76.19 98 LEU A N 1
ATOM 737 C CA . LEU A 1 98 ? 23.126 -5.199 -18.370 1.00 76.19 98 LEU A CA 1
ATOM 738 C C . LEU A 1 98 ? 24.202 -5.741 -17.421 1.00 76.19 98 LEU A C 1
ATOM 740 O O . LEU A 1 98 ? 25.355 -5.333 -17.510 1.00 76.19 98 LEU A O 1
ATOM 744 N N . THR A 1 99 ? 23.827 -6.617 -16.490 1.00 75.06 99 THR A N 1
ATOM 745 C CA . THR A 1 99 ? 24.750 -7.238 -15.525 1.00 75.06 99 THR A CA 1
ATOM 746 C C . THR A 1 99 ? 25.286 -8.594 -15.985 1.00 75.06 99 THR A C 1
ATOM 748 O O . THR A 1 99 ? 26.008 -9.250 -15.233 1.00 75.06 99 THR A O 1
ATOM 751 N N . LYS A 1 100 ? 24.943 -9.013 -17.204 1.00 53.50 100 LYS A N 1
ATOM 752 C CA . LYS A 1 100 ? 25.367 -10.265 -17.826 1.00 53.50 100 LYS A CA 1
ATOM 753 C C . LYS A 1 100 ? 26.450 -10.004 -18.865 1.00 53.50 100 LYS A C 1
ATOM 755 O O . LYS A 1 100 ? 27.376 -10.840 -18.933 1.00 53.50 100 LYS A O 1
#

pLDDT: mean 71.7, std 11.13, range [41.0, 87.38]

Solvent-accessible surface area (backbone atoms only — not comparable to full-atom values): 5644 Å² total; per-residue (Å²): 143,68,73,68,60,58,53,57,52,50,52,51,52,53,48,53,54,50,39,56,52,23,48,43,40,85,80,58,54,72,69,57,52,50,49,51,52,49,36,69,72,76,67,57,46,76,65,54,52,52,54,45,65,68,33,74,67,19,32,61,18,48,52,49,50,39,56,71,66,45,50,82,69,26,85,69,50,50,59,52,52,52,49,50,53,51,51,54,51,48,54,53,51,51,53,56,60,74,74,104

Secondary structure (DSSP, 8-state):
--HHHHHHHHHHHHHHHHHHHHHHTTSS-HHHHHHHHHIIIII--HHHHHHHHH-HHHHHHHHHHIIIIIGGGTTTHHHHHHHHHHHHHHHHHHHHHHT-

Radius of gyration: 16.09 Å; Cα contacts (8 Å, |Δi|>4): 44; cha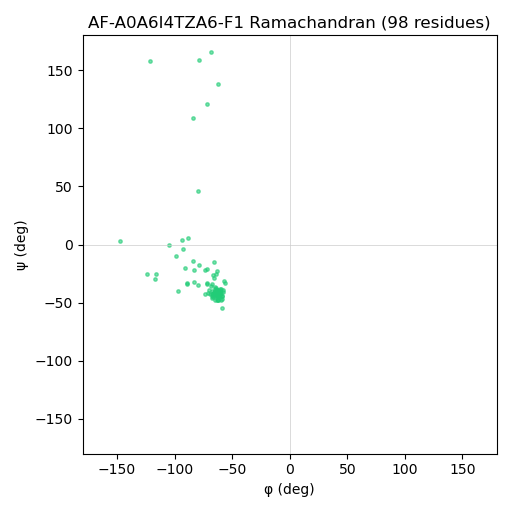ins: 1; bounding box: 42×30×33 Å

Sequence (100 aa):
MTNTATGADQALQRRLQVEGLLSQYPAISAEETDQLRIYFRKEASALDIGNIASNEAAQRGYQQFRADHVDKIGLRDIGIAIGLLALVAAAIAVIIVLTK

Organism: NCBI:txid1476466

Mean predicted aligned error: 11.7 Å